Protein AF-K9G4H5-F1 (afdb_monomer)

Radius of gyration: 12.01 Å; Cα contacts (8 Å, |Δi|>4): 10; chains: 1; bounding box: 33×18×28 Å

Secondary structure (DSSP, 8-state):
---TT--HHHHHHHHHHHHHHHHHTT-SSPPPP---GGGHHHHHHHHHHHT-

Organism: Penicillium digitatum (strain Pd1 / CECT 20795) (NCBI:txid1170230)

Foldseek 3Di:
DCPVCPDPVLVVVVVVVVVLCVVCVPHDPRDDDDDDPVCVVVNVVVCVVVVD

InterPro domains:
  IPR011333 SKP1/BTB/POZ domain superfamily [G3DSA:3.30.710.10] (1-52)
  IPR011333 SKP1/BTB/POZ domain superfamily [SSF54695] (6-51)

pLDDT: mean 87.27, std 13.55, range [46.44, 95.75]

Nearest PDB structures (foldseek):
  8q7r-assembly1_D  TM=8.843E-01  e=3.594E-03  Homo sapiens
  3ztc-assembly3_H  TM=9.178E-01  e=1.102E-02  Homo sapiens
  8zvj-assembly4_K  TM=9.134E-01  e=1.678E-02  Homo sapiens
  6gmq-assembly4_K  TM=9.081E-01  e=3.153E-02  Homo sapiens

Mean predicted aligned error: 5.05 Å

Structure (mmCIF, N/CA/C/O backbone):
data_AF-K9G4H5-F1
#
_entry.id   AF-K9G4H5-F1
#
loop_
_atom_site.group_PDB
_atom_site.id
_atom_site.type_symbol
_atom_site.label_atom_id
_atom_site.label_alt_id
_atom_site.label_comp_id
_atom_site.label_asym_id
_atom_site.label_entity_id
_atom_site.label_seq_id
_atom_site.pdbx_PDB_ins_code
_atom_site.Cartn_x
_atom_site.Cartn_y
_atom_site.Cartn_z
_atom_site.occupancy
_atom_site.B_iso_or_equiv
_atom_site.auth_seq_id
_atom_site.auth_comp_id
_atom_site.auth_asym_id
_atom_site.auth_atom_id
_atom_site.pdbx_PDB_model_num
ATOM 1 N N . MET A 1 1 ? 19.002 -12.421 -4.467 1.00 46.44 1 MET A N 1
ATOM 2 C CA . MET A 1 1 ? 17.664 -11.800 -4.419 1.00 46.44 1 MET A CA 1
ATOM 3 C C . MET A 1 1 ? 17.862 -10.295 -4.345 1.00 46.44 1 MET A C 1
ATOM 5 O O . MET A 1 1 ? 18.384 -9.807 -3.353 1.00 46.44 1 MET A O 1
ATOM 9 N N . LYS A 1 2 ? 17.655 -9.584 -5.457 1.00 47.22 2 LYS A N 1
ATOM 10 C CA . LYS A 1 2 ? 18.081 -8.189 -5.630 1.00 47.22 2 LYS A CA 1
ATOM 11 C C . LYS A 1 2 ? 16.913 -7.266 -5.270 1.00 47.22 2 LYS A C 1
ATOM 13 O O . LYS A 1 2 ? 16.254 -6.749 -6.153 1.00 47.22 2 LYS A O 1
ATOM 18 N N . LEU A 1 3 ? 16.663 -7.097 -3.972 1.00 51.03 3 LEU A N 1
ATOM 19 C CA . LEU A 1 3 ? 15.655 -6.172 -3.419 1.00 51.03 3 LEU A CA 1
ATOM 20 C C . LEU A 1 3 ? 16.104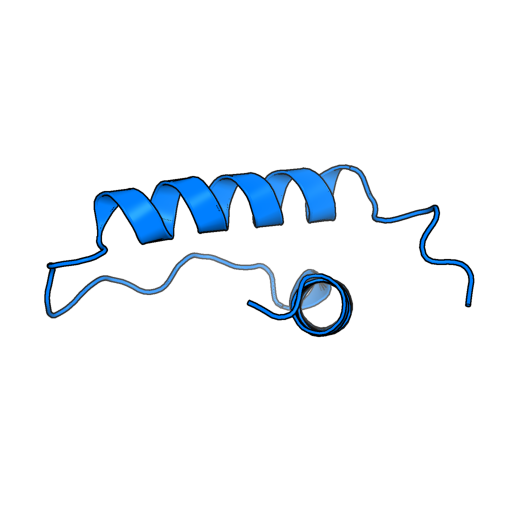 -4.695 -3.446 1.00 51.03 3 LEU A C 1
ATOM 22 O O . LEU A 1 3 ? 15.421 -3.821 -2.932 1.00 51.03 3 LEU A O 1
ATOM 26 N N . LEU A 1 4 ? 17.259 -4.388 -4.045 1.00 51.72 4 LEU A N 1
ATOM 27 C CA . LEU A 1 4 ? 17.889 -3.063 -3.968 1.00 51.72 4 LEU A CA 1
ATOM 28 C C . LEU A 1 4 ? 17.270 -1.996 -4.899 1.00 51.72 4 LEU A C 1
ATOM 30 O O . LEU A 1 4 ? 17.881 -0.954 -5.112 1.00 51.72 4 LEU A O 1
ATOM 34 N N . LEU A 1 5 ? 16.102 -2.255 -5.491 1.00 57.66 5 LEU A N 1
ATOM 35 C CA . LEU A 1 5 ? 15.401 -1.326 -6.384 1.00 57.66 5 LEU A CA 1
ATOM 36 C C . LEU A 1 5 ? 13.893 -1.309 -6.089 1.00 57.66 5 LEU A C 1
ATOM 38 O O . LEU A 1 5 ? 13.101 -1.305 -7.026 1.00 57.66 5 LEU A O 1
ATOM 42 N N . CYS A 1 6 ? 13.465 -1.314 -4.818 1.00 62.81 6 CYS A N 1
ATOM 43 C CA . CYS A 1 6 ? 12.097 -0.868 -4.539 1.00 62.81 6 CYS A CA 1
ATOM 44 C C . CYS A 1 6 ? 11.971 0.536 -5.137 1.00 62.81 6 CYS A C 1
ATOM 46 O O . CYS A 1 6 ? 12.705 1.445 -4.739 1.00 62.81 6 CYS A O 1
ATOM 48 N N . SER A 1 7 ? 11.114 0.684 -6.148 1.00 81.12 7 SER A N 1
ATOM 49 C CA . SER A 1 7 ? 10.833 1.982 -6.752 1.00 81.12 7 SER A CA 1
ATOM 50 C C . SER A 1 7 ? 10.504 2.976 -5.636 1.00 81.12 7 SER A C 1
ATOM 52 O O . SER A 1 7 ? 9.877 2.593 -4.646 1.00 81.12 7 SER A O 1
ATOM 54 N N . GLY A 1 8 ? 10.918 4.242 -5.761 1.00 87.12 8 GLY A N 1
ATOM 55 C CA . GLY A 1 8 ? 10.646 5.257 -4.730 1.00 87.12 8 GLY A CA 1
ATOM 56 C C . GLY A 1 8 ? 9.164 5.307 -4.338 1.00 87.12 8 GLY A C 1
ATOM 57 O O . GLY A 1 8 ? 8.843 5.456 -3.165 1.00 87.12 8 GLY A O 1
ATOM 58 N N . ILE A 1 9 ? 8.287 5.029 -5.307 1.00 90.81 9 ILE A N 1
ATOM 59 C CA . ILE A 1 9 ? 6.834 4.921 -5.143 1.00 90.81 9 ILE A CA 1
ATOM 60 C C . ILE A 1 9 ? 6.436 3.779 -4.188 1.00 90.81 9 ILE A C 1
ATOM 62 O O . ILE A 1 9 ? 5.527 3.938 -3.380 1.00 90.81 9 ILE A O 1
ATOM 66 N N . ILE A 1 10 ? 7.110 2.626 -4.243 1.00 92.69 10 ILE A N 1
ATOM 67 C CA . ILE A 1 10 ? 6.828 1.490 -3.351 1.00 92.69 10 ILE A CA 1
ATOM 68 C C . ILE A 1 10 ? 7.222 1.834 -1.917 1.00 92.69 10 ILE A C 1
ATOM 70 O O . ILE A 1 10 ? 6.457 1.578 -0.992 1.00 92.69 10 ILE A O 1
ATOM 74 N N . VAL A 1 11 ? 8.390 2.455 -1.729 1.00 91.44 11 VAL A N 1
ATOM 75 C CA . VAL A 1 11 ? 8.848 2.885 -0.398 1.00 91.44 11 VAL A CA 1
ATOM 76 C C . VAL A 1 11 ? 7.909 3.939 0.185 1.00 91.44 11 VAL A C 1
ATOM 78 O O . VAL A 1 11 ? 7.548 3.854 1.355 1.00 91.44 11 VAL A O 1
ATOM 81 N N . GLU A 1 12 ? 7.466 4.893 -0.634 1.00 93.88 12 GLU A N 1
ATOM 82 C CA . GLU A 1 12 ? 6.466 5.887 -0.245 1.00 93.88 12 GLU A CA 1
ATOM 83 C C . GLU A 1 12 ? 5.164 5.218 0.214 1.00 93.88 12 GLU A C 1
ATOM 85 O O . GLU A 1 12 ? 4.699 5.486 1.321 1.00 93.88 12 GLU A O 1
ATOM 90 N N . LYS A 1 13 ? 4.641 4.256 -0.557 1.00 94.25 13 LYS A N 1
ATOM 91 C CA . LYS A 1 13 ? 3.421 3.516 -0.199 1.00 94.25 13 LYS A CA 1
ATOM 92 C C . LYS A 1 13 ? 3.561 2.665 1.066 1.00 94.25 13 LYS A C 1
ATOM 9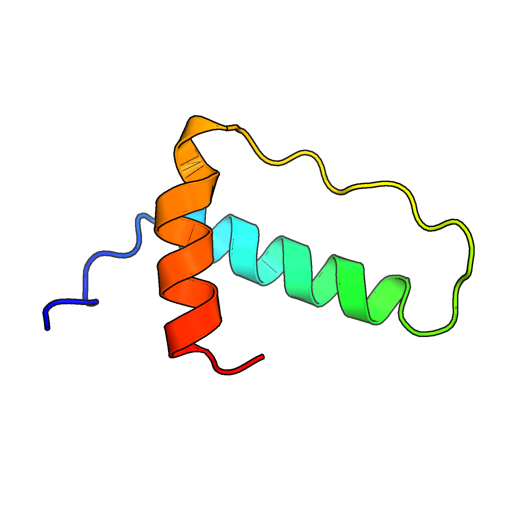4 O O . LYS A 1 13 ? 2.601 2.554 1.825 1.00 94.25 13 LYS A O 1
ATOM 99 N N . ILE A 1 14 ? 4.738 2.102 1.335 1.00 94.00 14 ILE A N 1
ATOM 100 C CA . ILE A 1 14 ? 5.019 1.384 2.591 1.00 94.00 14 ILE A CA 1
ATOM 101 C C . ILE A 1 14 ? 4.972 2.347 3.783 1.00 94.00 14 ILE A C 1
ATOM 103 O O . ILE A 1 14 ? 4.343 2.049 4.799 1.00 94.00 14 ILE A O 1
ATOM 107 N N . CYS A 1 15 ? 5.602 3.518 3.662 1.00 94.44 15 CYS A N 1
ATOM 108 C CA . CYS A 1 15 ? 5.554 4.545 4.701 1.00 94.44 15 CYS A CA 1
ATOM 109 C C . CYS A 1 15 ? 4.120 5.039 4.939 1.00 94.44 15 CYS A C 1
ATOM 111 O O . CYS A 1 15 ? 3.700 5.154 6.091 1.00 94.44 15 CYS A O 1
ATOM 113 N N . GLU A 1 16 ? 3.356 5.280 3.868 1.00 95.69 16 GLU A N 1
ATOM 114 C CA . GLU A 1 16 ? 1.933 5.620 3.961 1.00 95.69 16 GLU A CA 1
ATOM 115 C C . GLU A 1 16 ? 1.152 4.548 4.723 1.00 95.69 16 GLU A C 1
ATOM 117 O O . GLU A 1 16 ? 0.410 4.891 5.645 1.00 95.69 16 GLU A O 1
ATOM 122 N N . TYR A 1 17 ? 1.364 3.265 4.405 1.00 94.75 17 TYR A N 1
ATOM 123 C CA . TYR A 1 17 ? 0.724 2.156 5.112 1.00 94.75 17 TYR A CA 1
ATOM 124 C C . TYR A 1 17 ? 1.062 2.150 6.604 1.00 94.75 17 TYR A C 1
ATOM 126 O O . TYR A 1 17 ? 0.160 2.018 7.425 1.00 94.75 17 TYR A O 1
ATOM 134 N N . PHE A 1 18 ? 2.324 2.343 6.997 1.00 95.06 18 PHE A N 1
ATOM 135 C CA . PHE A 1 18 ? 2.677 2.366 8.420 1.00 95.06 18 PHE A CA 1
ATOM 136 C C . PHE A 1 18 ? 2.011 3.520 9.172 1.00 95.06 18 PHE A C 1
ATOM 138 O O . PHE A 1 18 ? 1.479 3.314 10.265 1.00 95.06 18 PHE A O 1
ATOM 145 N N . CYS A 1 19 ? 1.971 4.719 8.586 1.00 95.50 19 CYS A N 1
ATOM 146 C CA . CYS A 1 19 ? 1.237 5.842 9.169 1.00 95.50 19 CYS A CA 1
ATOM 147 C C . CYS A 1 19 ? -0.270 5.566 9.237 1.00 95.50 19 CYS A C 1
ATOM 149 O O . CYS A 1 19 ? -0.917 5.898 10.233 1.00 95.50 19 CYS A O 1
ATOM 151 N N . TYR A 1 20 ? -0.828 4.955 8.190 1.00 95.62 20 TYR A N 1
ATOM 152 C CA . TYR A 1 20 ? -2.229 4.569 8.129 1.00 95.62 20 TYR A CA 1
ATOM 153 C C . TYR A 1 20 ? -2.578 3.560 9.224 1.00 95.62 20 TYR A C 1
ATOM 155 O O . TYR A 1 20 ? -3.513 3.786 9.989 1.00 95.62 20 TYR A O 1
ATOM 163 N N . ASN A 1 21 ? -1.796 2.491 9.340 1.00 94.31 21 ASN A N 1
ATOM 164 C CA . ASN A 1 21 ? -1.986 1.432 10.319 1.00 94.31 21 ASN A CA 1
ATOM 165 C C . ASN A 1 21 ? -1.908 1.971 11.751 1.00 94.31 21 ASN A C 1
ATOM 167 O O . ASN A 1 21 ? -2.818 1.742 12.540 1.00 94.31 21 ASN A O 1
ATOM 171 N N . GLU A 1 22 ? -0.883 2.760 12.083 1.00 95.12 22 GLU A N 1
ATOM 172 C CA . GLU A 1 22 ? -0.755 3.328 13.432 1.00 95.12 22 GLU A CA 1
ATOM 173 C C . GLU A 1 22 ? -1.898 4.294 13.770 1.00 95.12 22 GLU A C 1
ATOM 175 O O . GLU A 1 22 ? -2.404 4.284 14.890 1.00 95.12 22 GLU A O 1
ATOM 180 N N . LYS A 1 23 ? -2.380 5.081 12.800 1.00 95.19 23 LYS A N 1
ATOM 181 C CA . LYS A 1 23 ? -3.535 5.967 13.004 1.00 95.19 23 LYS A CA 1
ATOM 182 C C . LYS A 1 23 ? -4.830 5.194 13.288 1.00 95.19 23 LYS A C 1
ATOM 184 O O . LYS A 1 23 ? -5.692 5.705 14.007 1.00 95.19 23 LYS A O 1
ATOM 189 N N . HIS A 1 24 ? -4.981 3.996 12.728 1.00 95.56 24 HIS A N 1
ATOM 190 C CA . HIS A 1 24 ? -6.222 3.216 12.773 1.00 95.56 24 HIS A CA 1
ATOM 191 C C . HIS A 1 24 ? -6.138 1.938 13.625 1.00 95.56 24 HIS A C 1
ATOM 193 O O . HIS A 1 24 ? -7.090 1.165 13.641 1.00 95.56 24 HIS A O 1
ATOM 199 N N . LYS A 1 25 ? -5.045 1.742 14.369 1.00 93.19 25 LYS A N 1
ATOM 200 C CA . LYS A 1 25 ? -4.698 0.510 15.099 1.00 93.19 25 LYS A CA 1
ATOM 201 C C . LYS A 1 25 ? -5.799 -0.059 15.999 1.00 93.19 25 LYS A C 1
ATOM 203 O O . LYS A 1 25 ? -5.955 -1.272 16.074 1.00 93.19 25 LYS A O 1
ATOM 208 N N . ASP A 1 26 ? -6.574 0.814 16.637 1.00 95.00 26 ASP A N 1
ATOM 209 C CA . ASP A 1 26 ? -7.658 0.446 17.561 1.00 95.00 26 ASP A CA 1
ATOM 210 C C . ASP A 1 26 ? -9.052 0.816 17.022 1.00 95.00 26 ASP A C 1
ATOM 212 O O . ASP A 1 26 ? -10.037 0.862 17.762 1.00 95.00 26 ASP A O 1
ATOM 216 N N . GLN A 1 27 ? -9.143 1.14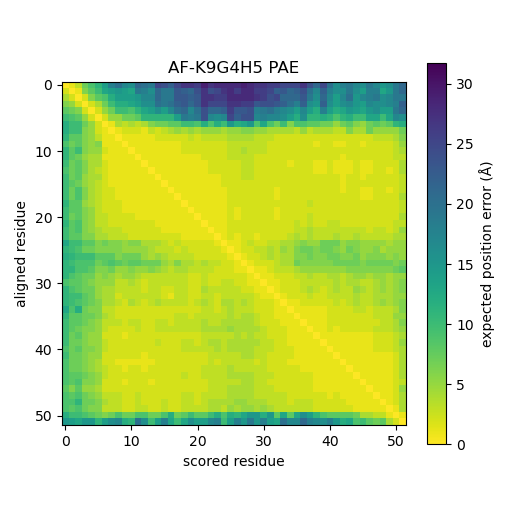0 15.731 1.00 95.75 27 GLN A N 1
ATOM 217 C CA . GLN A 1 27 ? -10.387 1.544 15.088 1.00 95.75 27 GLN A CA 1
ATOM 218 C C . GLN A 1 27 ? -11.067 0.354 14.405 1.00 95.75 27 GLN A C 1
ATOM 220 O O . GLN A 1 27 ? -10.433 -0.591 13.945 1.00 95.75 27 GLN A O 1
ATOM 225 N N . VAL A 1 28 ? -12.392 0.427 14.306 1.00 92.38 28 VAL A N 1
ATOM 226 C CA . VAL A 1 28 ? -13.222 -0.532 13.568 1.00 92.38 28 VAL A CA 1
ATOM 227 C C . VAL A 1 28 ? -13.879 0.168 12.384 1.00 92.38 28 VAL A C 1
ATOM 229 O O . VAL A 1 28 ? -14.149 1.366 12.452 1.00 92.38 28 VAL A O 1
ATOM 232 N N . ASN A 1 29 ? -14.172 -0.578 11.315 1.00 93.69 29 ASN A N 1
ATOM 233 C CA . ASN A 1 29 ? -14.694 -0.035 10.048 1.00 93.69 29 ASN A CA 1
ATOM 234 C C . ASN A 1 29 ? -13.748 0.989 9.398 1.00 93.69 29 ASN A C 1
ATOM 236 O O . ASN A 1 29 ? -14.172 2.022 8.881 1.00 93.69 29 ASN A O 1
ATOM 240 N N . VAL A 1 30 ? -12.453 0.694 9.466 1.00 94.00 30 VAL A N 1
ATOM 241 C CA . VAL A 1 30 ? -11.390 1.471 8.832 1.00 94.00 30 VAL A CA 1
ATOM 242 C C . VAL A 1 30 ? -11.543 1.343 7.311 1.00 94.00 30 VAL A C 1
ATOM 244 O O . VAL A 1 30 ? -11.705 0.219 6.836 1.00 94.00 30 VAL A O 1
ATOM 247 N N . PRO A 1 31 ? -11.547 2.449 6.546 1.00 93.44 31 PRO A N 1
ATOM 248 C CA . PRO A 1 31 ? -11.665 2.372 5.094 1.00 93.44 31 PRO A CA 1
ATOM 249 C C . PRO A 1 31 ? -10.456 1.657 4.478 1.00 93.44 31 PRO A C 1
ATOM 251 O O . PRO A 1 31 ? -9.391 1.561 5.087 1.00 93.44 31 PRO A O 1
ATOM 254 N N . ASP A 1 32 ? -10.600 1.157 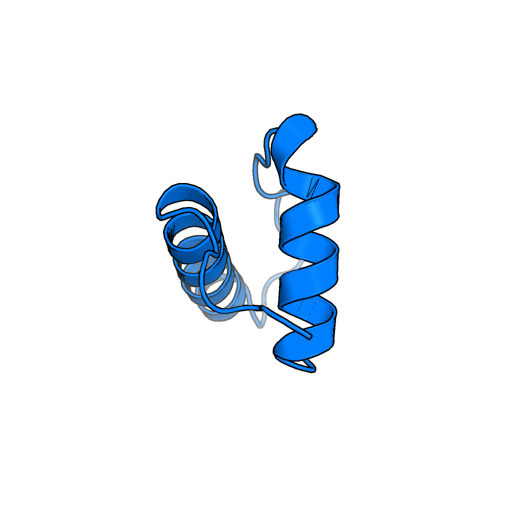3.259 1.00 91.38 32 ASP A N 1
ATOM 255 C CA . ASP A 1 32 ? -9.458 0.586 2.551 1.00 91.38 32 ASP A CA 1
ATOM 256 C C . ASP A 1 32 ? -8.516 1.699 2.081 1.00 91.38 32 ASP A C 1
ATOM 258 O O . ASP A 1 32 ? -8.938 2.814 1.762 1.00 91.38 32 ASP A O 1
ATOM 262 N N . MET A 1 33 ? -7.218 1.402 2.055 1.00 92.06 33 MET A N 1
ATOM 263 C CA . MET A 1 33 ? -6.230 2.327 1.513 1.00 92.06 33 MET A CA 1
ATOM 264 C C . MET A 1 33 ? -6.242 2.241 -0.017 1.00 92.06 33 MET A C 1
ATOM 266 O O . MET A 1 33 ? -6.163 1.147 -0.575 1.00 92.06 33 MET A O 1
ATOM 270 N N . ASP A 1 34 ? -6.288 3.387 -0.699 1.00 92.94 34 ASP A N 1
ATOM 271 C CA . ASP A 1 34 ? -6.229 3.427 -2.161 1.00 92.94 34 ASP A CA 1
ATOM 272 C C . ASP A 1 34 ? -4.823 3.053 -2.657 1.00 92.94 34 ASP A C 1
ATOM 274 O O . ASP A 1 34 ? -3.862 3.837 -2.597 1.00 92.94 34 ASP A O 1
ATOM 278 N N . ILE A 1 35 ? -4.711 1.824 -3.159 1.00 92.31 35 ILE A N 1
ATOM 279 C CA . ILE A 1 35 ? -3.496 1.269 -3.750 1.00 92.31 35 ILE A CA 1
ATOM 280 C C . ILE A 1 35 ? -3.761 0.999 -5.237 1.00 92.31 35 ILE A C 1
ATOM 282 O O . ILE A 1 35 ? -4.638 0.197 -5.565 1.00 92.31 35 ILE A O 1
ATOM 286 N N . PRO A 1 36 ? -3.003 1.635 -6.150 1.00 93.25 36 PRO A N 1
ATOM 287 C CA . PRO A 1 36 ? -3.060 1.314 -7.569 1.00 93.25 36 PRO A CA 1
ATOM 288 C C . PRO A 1 36 ? -2.772 -0.180 -7.813 1.00 93.25 36 PRO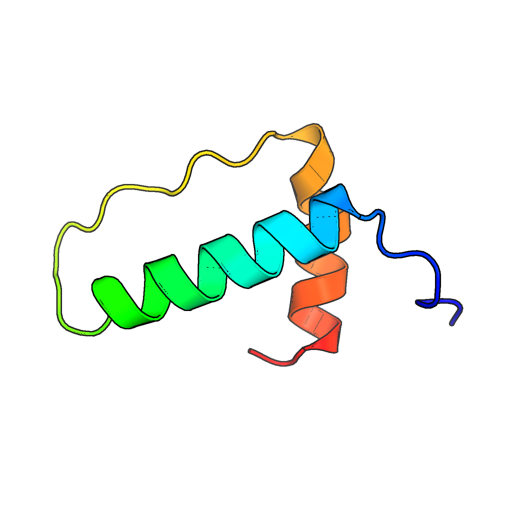 A C 1
ATOM 290 O O . PRO A 1 36 ? -1.771 -0.687 -7.289 1.00 93.25 36 PRO A O 1
ATOM 293 N N . PRO A 1 37 ? -3.593 -0.890 -8.611 1.00 93.12 37 PRO A N 1
ATOM 294 C CA . PRO A 1 37 ? -3.425 -2.324 -8.860 1.00 93.12 37 PRO A CA 1
ATOM 295 C C . PRO A 1 37 ? -2.040 -2.712 -9.387 1.00 93.12 37 PRO A C 1
ATOM 297 O O . PRO A 1 37 ? -1.558 -3.816 -9.132 1.00 93.12 37 PRO A O 1
ATOM 300 N N . GLU A 1 38 ? -1.378 -1.802 -10.098 1.00 92.94 38 GLU A N 1
ATOM 301 C CA . GLU A 1 38 ? -0.057 -2.002 -10.689 1.00 92.94 38 GLU A CA 1
ATOM 302 C C . GLU A 1 38 ? 1.042 -2.160 -9.626 1.00 92.94 38 GLU A C 1
ATOM 304 O O . GLU A 1 38 ? 2.077 -2.762 -9.900 1.00 92.94 38 GLU A O 1
ATOM 309 N N . LEU A 1 39 ? 0.817 -1.654 -8.408 1.00 92.62 39 LEU A N 1
ATOM 310 C CA . LEU A 1 39 ? 1.781 -1.700 -7.304 1.00 92.62 39 LEU A CA 1
ATOM 311 C C . LEU A 1 39 ? 1.599 -2.922 -6.394 1.00 92.62 39 LEU A C 1
ATOM 313 O O . LEU A 1 39 ? 2.485 -3.224 -5.595 1.00 92.62 39 LEU A O 1
ATOM 317 N N . CYS A 1 40 ? 0.476 -3.639 -6.501 1.00 92.19 40 CYS A N 1
ATOM 318 C CA . CYS A 1 40 ? 0.097 -4.682 -5.546 1.00 92.19 40 CYS A CA 1
ATOM 319 C C . CYS A 1 40 ? 1.121 -5.819 -5.443 1.00 92.19 40 CYS A C 1
ATOM 321 O O . CYS A 1 40 ? 1.419 -6.269 -4.341 1.00 92.19 40 CYS A O 1
ATOM 323 N N . LEU A 1 41 ? 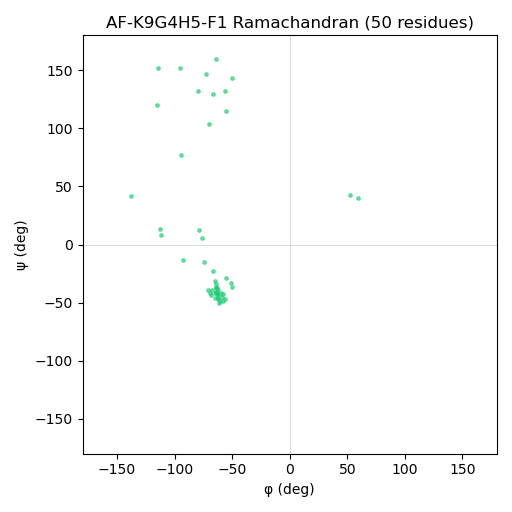1.680 -6.284 -6.565 1.00 92.38 41 LEU A N 1
ATOM 324 C CA . LEU A 1 41 ? 2.637 -7.399 -6.553 1.00 92.38 41 LEU A CA 1
ATOM 325 C C . LEU A 1 41 ? 3.984 -7.004 -5.937 1.00 92.38 41 LEU A C 1
ATOM 327 O O . LEU A 1 41 ? 4.575 -7.785 -5.195 1.00 92.38 41 LEU A O 1
ATOM 331 N N . GLU A 1 42 ? 4.462 -5.790 -6.213 1.00 91.69 42 GLU A N 1
ATOM 332 C CA . GLU A 1 42 ? 5.696 -5.277 -5.612 1.00 91.69 42 GLU A CA 1
ATOM 333 C C . GLU A 1 42 ? 5.520 -5.003 -4.117 1.00 91.69 42 GLU A C 1
ATOM 335 O O . GLU A 1 42 ? 6.380 -5.386 -3.323 1.00 91.69 42 GLU A O 1
ATOM 340 N N . LEU A 1 43 ? 4.384 -4.420 -3.721 1.00 91.88 43 LEU A N 1
ATOM 341 C CA . LEU A 1 43 ? 4.039 -4.221 -2.314 1.00 91.88 43 LEU A CA 1
ATOM 342 C C . LEU A 1 43 ? 3.882 -5.548 -1.571 1.00 91.88 43 LEU A C 1
ATOM 344 O O . LEU A 1 43 ? 4.336 -5.648 -0.438 1.00 91.88 43 LEU A O 1
ATOM 348 N N . LEU A 1 44 ? 3.318 -6.580 -2.206 1.00 92.12 44 LEU A N 1
ATOM 349 C CA . LEU A 1 44 ? 3.215 -7.918 -1.622 1.00 92.12 44 LEU A CA 1
ATOM 350 C C . LEU A 1 44 ? 4.59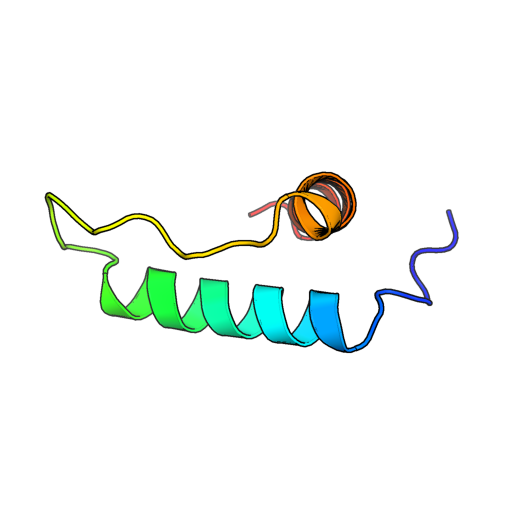7 -8.527 -1.350 1.00 92.12 44 LEU A C 1
ATOM 352 O O . LEU A 1 44 ? 4.838 -9.038 -0.261 1.00 92.12 44 LEU A O 1
ATOM 356 N N . MET A 1 45 ? 5.521 -8.440 -2.311 1.00 91.00 45 MET A N 1
ATOM 357 C CA . MET A 1 45 ? 6.900 -8.901 -2.105 1.00 91.00 45 MET A CA 1
ATOM 358 C C . MET A 1 45 ? 7.620 -8.089 -1.022 1.00 91.00 45 MET A C 1
ATOM 360 O O . MET A 1 45 ? 8.400 -8.642 -0.249 1.00 91.00 45 MET A O 1
ATOM 364 N N . ALA A 1 46 ? 7.373 -6.778 -0.957 1.00 90.94 46 ALA A N 1
ATOM 365 C CA . ALA A 1 46 ? 7.937 -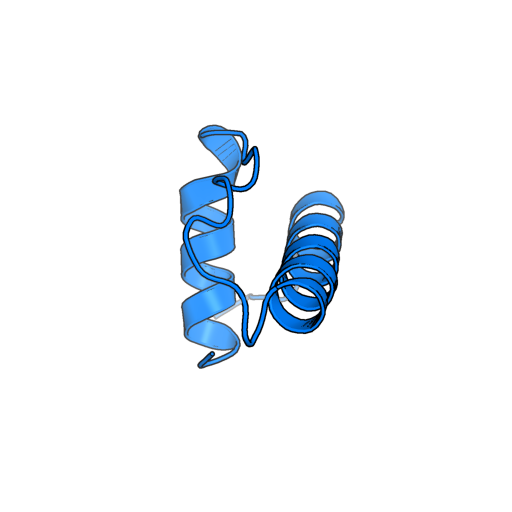5.929 0.082 1.00 90.94 46 ALA A CA 1
ATOM 366 C C . ALA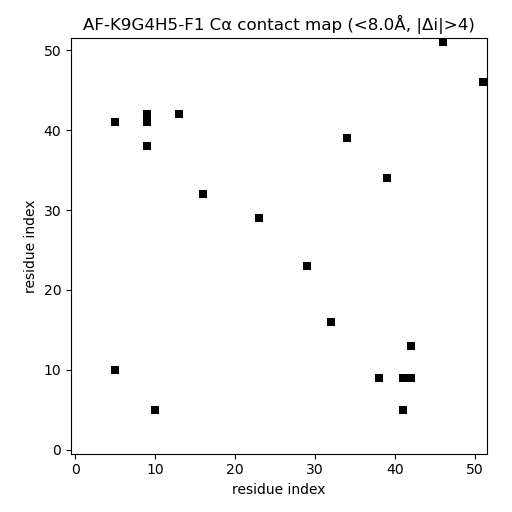 A 1 46 ? 7.361 -6.253 1.468 1.00 90.94 46 ALA A C 1
ATOM 368 O O . ALA A 1 46 ? 8.116 -6.273 2.434 1.00 90.94 46 ALA A O 1
ATOM 369 N N . ALA A 1 47 ? 6.065 -6.549 1.570 1.00 91.12 47 ALA A N 1
ATOM 370 C CA . ALA A 1 47 ? 5.424 -6.969 2.812 1.00 91.12 47 ALA A CA 1
ATOM 371 C C . ALA A 1 47 ? 6.011 -8.292 3.327 1.00 91.12 47 ALA A C 1
ATOM 373 O O . ALA A 1 47 ? 6.411 -8.363 4.486 1.00 91.12 47 ALA A O 1
ATOM 374 N N . ASP A 1 48 ? 6.168 -9.291 2.447 1.00 90.69 48 ASP A N 1
ATOM 375 C CA . ASP A 1 48 ? 6.825 -10.567 2.777 1.00 90.69 48 ASP A CA 1
ATOM 376 C C . ASP A 1 48 ? 8.262 -10.351 3.281 1.00 90.69 48 ASP A C 1
ATOM 378 O O . ASP A 1 48 ? 8.673 -10.911 4.295 1.00 90.69 48 ASP A O 1
ATOM 382 N N . PHE A 1 49 ? 9.016 -9.451 2.640 1.00 89.44 49 PHE A N 1
ATOM 383 C CA . PHE A 1 49 ? 10.355 -9.080 3.100 1.00 89.44 49 PHE A CA 1
ATOM 384 C C . PHE A 1 49 ? 10.360 -8.378 4.468 1.00 89.44 49 PHE A C 1
ATOM 386 O O . PHE A 1 49 ? 11.242 -8.638 5.289 1.00 89.44 49 PHE A O 1
ATOM 393 N N . LEU A 1 50 ? 9.414 -7.467 4.706 1.00 88.31 50 LEU A N 1
ATOM 394 C CA . LEU A 1 50 ? 9.308 -6.715 5.957 1.00 88.31 50 LEU A CA 1
ATOM 395 C C . LEU A 1 50 ? 8.768 -7.578 7.112 1.00 88.31 50 LEU A C 1
ATOM 397 O O . LEU A 1 50 ? 8.947 -7.196 8.268 1.00 88.31 50 LEU A O 1
ATOM 401 N N . ASN A 1 51 ? 8.182 -8.744 6.807 1.00 82.69 51 ASN A N 1
ATOM 402 C CA . ASN A 1 51 ? 7.641 -9.715 7.759 1.00 82.69 51 ASN A CA 1
ATOM 403 C C . ASN A 1 51 ? 6.664 -9.070 8.764 1.00 82.69 51 ASN A C 1
ATOM 405 O O . ASN A 1 51 ? 6.737 -9.319 9.972 1.00 82.69 51 ASN A O 1
ATOM 409 N N . THR A 1 52 ? 5.804 -8.187 8.246 1.00 62.16 52 THR A N 1
ATOM 410 C CA . THR A 1 52 ? 4.731 -7.477 8.966 1.00 62.16 52 THR A CA 1
ATOM 411 C C . THR A 1 52 ? 3.362 -7.986 8.546 1.00 62.16 52 THR A C 1
ATOM 413 O O . THR A 1 52 ? 3.260 -8.667 7.505 1.00 62.16 52 THR A O 1
#

Sequence (52 aa):
MKLLLCSGIIVEKICEYFCYNEKHKDQVNVPDMDIPPELCLELLMAADFLNT

Solvent-accessible surface area (backbone atoms only — not comparable to full-atom values): 3446 Å² total; per-residue (Å²): 134,87,72,89,68,69,49,72,67,53,55,51,52,52,53,49,47,53,55,51,47,67,76,42,70,89,58,78,91,71,78,83,79,94,69,65,76,88,48,49,66,61,49,50,55,48,38,63,72,68,70,112